Protein AF-A0A519V3K8-F1 (afdb_monomer_lite)

Sequence (60 aa):
MKRFAFTTLLIFLLSGTIFAQQMNVGSYNLRYDNQTDSAAGNGWKLRYPIIAQVIKFNDL

Structure (mmCIF, N/CA/C/O backbone):
data_AF-A0A519V3K8-F1
#
_entry.id   AF-A0A519V3K8-F1
#
loop_
_atom_site.group_PDB
_atom_site.id
_atom_site.type_symbol
_atom_site.label_atom_id
_atom_site.label_alt_id
_atom_site.label_comp_id
_atom_site.label_asym_id
_atom_site.label_entity_id
_atom_site.label_seq_id
_atom_site.pdbx_PDB_ins_code
_atom_site.Cartn_x
_atom_site.Cartn_y
_atom_site.Cartn_z
_atom_site.occupancy
_atom_site.B_iso_or_equiv
_atom_site.auth_seq_id
_atom_site.auth_comp_id
_atom_site.auth_asym_id
_atom_site.auth_atom_id
_atom_site.pdbx_PDB_model_num
ATOM 1 N N . MET A 1 1 ? -25.831 6.637 50.620 1.00 68.31 1 MET A N 1
ATOM 2 C CA . MET A 1 1 ? -25.557 5.319 49.996 1.00 68.31 1 MET A CA 1
ATOM 3 C C . MET A 1 1 ? -26.297 5.113 48.671 1.00 68.31 1 MET A C 1
ATOM 5 O O . MET A 1 1 ? -25.628 4.897 47.676 1.00 68.31 1 MET A O 1
ATOM 9 N N . LYS A 1 2 ? -27.632 5.260 48.593 1.00 79.00 2 LYS A N 1
ATOM 10 C CA . LYS A 1 2 ? -28.402 5.039 47.342 1.00 79.00 2 LYS A CA 1
ATOM 11 C C . LYS A 1 2 ? -28.009 5.951 46.163 1.00 79.00 2 LYS A C 1
ATOM 13 O O . LYS A 1 2 ? -27.915 5.480 45.041 1.00 79.00 2 LYS A O 1
ATOM 18 N N . ARG A 1 3 ? -27.725 7.236 46.425 1.00 83.88 3 ARG A N 1
ATOM 19 C CA . ARG A 1 3 ? -27.242 8.188 45.403 1.00 83.88 3 ARG A CA 1
ATOM 20 C C . ARG A 1 3 ? -25.871 7.793 44.849 1.00 83.88 3 ARG A C 1
ATOM 22 O O . ARG A 1 3 ? -25.702 7.773 43.646 1.00 83.88 3 ARG A O 1
ATOM 29 N N . PHE A 1 4 ? -24.947 7.391 45.726 1.00 89.81 4 PHE A N 1
ATOM 30 C CA . PHE A 1 4 ? -23.636 6.874 45.325 1.00 89.81 4 PHE A CA 1
ATOM 31 C C . PHE A 1 4 ? -23.762 5.612 44.470 1.00 89.81 4 PHE A C 1
ATOM 33 O O . PHE A 1 4 ? -23.176 5.561 43.400 1.00 89.81 4 PHE A O 1
ATOM 40 N N . ALA A 1 5 ? -24.588 4.644 44.881 1.00 92.25 5 ALA A N 1
ATOM 41 C CA . ALA A 1 5 ? -24.824 3.430 44.098 1.00 92.25 5 ALA A CA 1
ATOM 42 C C . ALA A 1 5 ? -25.400 3.733 42.702 1.00 92.25 5 ALA A C 1
ATOM 44 O O . ALA A 1 5 ? -24.971 3.141 41.716 1.00 92.25 5 ALA A O 1
ATOM 45 N N . PHE A 1 6 ? -26.325 4.692 42.609 1.00 93.94 6 PHE A N 1
ATOM 46 C CA . PHE A 1 6 ? -26.896 5.135 41.337 1.00 93.94 6 PHE A CA 1
ATOM 47 C C . PHE A 1 6 ? -25.856 5.817 40.438 1.00 93.94 6 PHE A C 1
ATOM 49 O O . PHE A 1 6 ? -25.756 5.490 39.258 1.00 93.94 6 PHE A O 1
ATOM 56 N N . THR A 1 7 ? -25.041 6.721 40.990 1.00 93.44 7 THR A N 1
ATOM 57 C CA . THR A 1 7 ? -23.965 7.382 40.238 1.00 93.44 7 THR A CA 1
ATOM 58 C C . THR A 1 7 ? -22.918 6.377 39.756 1.00 93.44 7 THR A C 1
ATOM 60 O O . THR A 1 7 ? -22.499 6.443 38.604 1.00 93.44 7 THR A O 1
ATOM 63 N N . THR A 1 8 ? -22.527 5.410 40.591 1.00 93.38 8 THR A N 1
ATOM 64 C CA . THR A 1 8 ? -21.584 4.351 40.205 1.00 93.38 8 THR A CA 1
ATOM 65 C C . THR A 1 8 ? -22.145 3.470 39.088 1.00 93.38 8 THR A C 1
ATOM 67 O O . THR A 1 8 ? -21.432 3.189 38.127 1.00 93.38 8 THR A O 1
ATOM 70 N N . LEU A 1 9 ? -23.423 3.085 39.166 1.00 93.38 9 LEU A N 1
ATOM 71 C CA . LEU A 1 9 ? -24.093 2.319 38.111 1.00 93.38 9 LEU A CA 1
ATOM 72 C C . LEU A 1 9 ? -24.133 3.091 36.784 1.00 93.38 9 LEU A C 1
ATOM 74 O O . LEU A 1 9 ? -23.868 2.517 35.732 1.00 93.38 9 LEU A O 1
ATOM 78 N N . LEU A 1 10 ? -24.412 4.395 36.834 1.00 92.50 10 LEU A N 1
ATOM 79 C CA . LEU A 1 10 ? -24.455 5.245 35.645 1.00 92.50 10 LEU A CA 1
ATOM 80 C C . LEU A 1 10 ? -23.079 5.357 34.968 1.00 92.50 10 LEU A C 1
ATOM 82 O O . LEU A 1 10 ? -22.985 5.226 33.751 1.00 92.50 10 LEU A O 1
ATOM 86 N N . ILE A 1 11 ? -22.008 5.539 35.746 1.00 93.06 11 ILE A N 1
ATOM 87 C CA . ILE A 1 11 ? -20.632 5.582 35.222 1.00 93.06 11 ILE A CA 1
ATOM 88 C C . ILE A 1 11 ? -20.249 4.239 34.589 1.00 93.06 11 ILE A C 1
ATOM 90 O O . ILE A 1 11 ? -19.673 4.213 33.502 1.00 93.06 11 ILE A O 1
ATOM 94 N N . PHE A 1 12 ? -20.599 3.125 35.238 1.00 91.56 12 PHE A N 1
ATOM 95 C CA . PHE A 1 12 ? -20.317 1.789 34.716 1.00 91.56 12 PHE A CA 1
ATOM 96 C C . PHE A 1 12 ? -21.016 1.550 33.368 1.00 91.56 12 PHE A C 1
ATOM 98 O O . PHE A 1 12 ? -20.368 1.117 32.417 1.00 91.56 12 PHE A O 1
ATOM 105 N N . LEU A 1 13 ? -22.293 1.925 33.241 1.00 90.88 13 LEU A N 1
ATOM 106 C CA . LEU A 1 13 ? -23.042 1.817 31.982 1.00 90.88 13 LEU A CA 1
ATOM 107 C C . LEU A 1 13 ? -22.455 2.683 30.854 1.00 90.88 13 LEU A C 1
ATOM 109 O O . LEU A 1 13 ? -22.429 2.251 29.704 1.00 90.88 13 LEU A O 1
ATOM 113 N N . LEU A 1 14 ? -21.953 3.881 31.167 1.00 89.81 14 LEU A N 1
ATOM 114 C CA . LEU A 1 14 ? -21.364 4.787 30.174 1.00 89.81 14 LEU A CA 1
ATOM 115 C C . LEU A 1 14 ? -19.984 4.320 29.685 1.00 89.81 14 LEU A C 1
ATOM 117 O O . LEU A 1 14 ? -19.632 4.552 28.528 1.00 89.81 14 LEU A O 1
ATOM 121 N N . SER A 1 15 ? -19.220 3.617 30.526 1.00 87.69 15 SER A N 1
ATOM 122 C CA . SER A 1 15 ? -17.880 3.124 30.171 1.00 87.69 15 SER A CA 1
ATOM 123 C C . SER A 1 15 ? -17.868 2.103 29.024 1.00 87.69 15 SER A C 1
ATOM 125 O O . SER A 1 15 ? -16.885 2.028 28.292 1.00 87.69 15 SER A O 1
ATOM 127 N N . GLY A 1 16 ? -18.976 1.387 28.794 1.00 83.00 16 GLY A N 1
ATOM 128 C CA . GLY A 1 16 ? -19.114 0.412 27.703 1.00 83.00 16 GLY A CA 1
ATOM 129 C C . GLY A 1 16 ? -19.192 1.018 26.295 1.00 83.00 16 GLY A C 1
ATOM 130 O O . GLY A 1 16 ? -19.251 0.276 25.321 1.00 83.00 16 GLY A O 1
ATOM 131 N N . THR A 1 17 ? -19.216 2.349 26.179 1.00 82.56 17 THR A N 1
ATOM 132 C CA . THR A 1 17 ? -19.307 3.070 24.894 1.00 82.56 17 THR A CA 1
ATOM 133 C C . THR A 1 17 ? -17.977 3.668 24.435 1.00 82.56 17 THR A C 1
ATOM 135 O O . THR A 1 17 ? -17.901 4.254 23.356 1.00 82.56 17 THR A O 1
ATOM 138 N N . ILE A 1 18 ? -16.923 3.527 25.241 1.00 88.44 18 ILE A N 1
ATOM 139 C CA . ILE A 1 18 ? -15.611 4.094 24.945 1.00 88.44 18 ILE A CA 1
ATOM 140 C C . ILE A 1 18 ? -14.807 3.058 24.162 1.00 88.44 18 ILE A C 1
ATOM 142 O O . ILE A 1 18 ? -14.350 2.061 24.717 1.0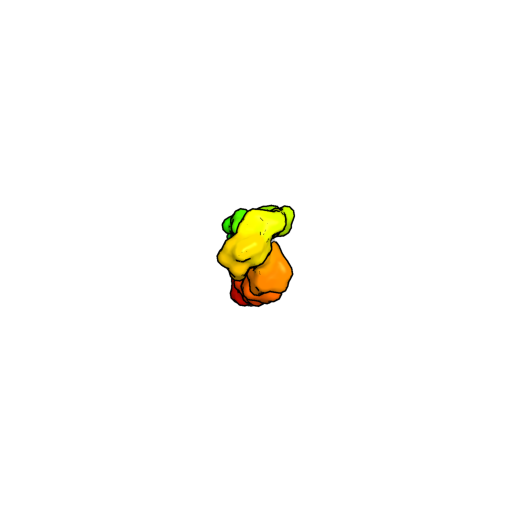0 88.44 18 ILE A O 1
ATOM 146 N N . PHE A 1 19 ? -14.600 3.323 22.876 1.00 87.44 19 PHE A N 1
ATOM 147 C CA . PHE A 1 19 ? -13.701 2.553 22.022 1.00 87.44 19 PHE A CA 1
ATOM 148 C C . PHE A 1 19 ? -12.590 3.463 21.504 1.00 87.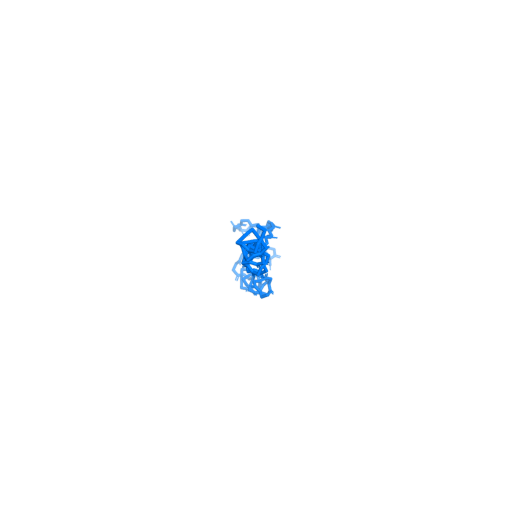44 19 PHE A C 1
ATOM 150 O O . PHE A 1 19 ? -12.813 4.643 21.231 1.00 87.44 19 PHE A O 1
ATOM 157 N N . ALA A 1 20 ? -11.380 2.923 21.381 1.00 89.25 20 ALA A N 1
ATOM 158 C CA . ALA A 1 20 ? -10.297 3.619 20.699 1.00 89.25 20 ALA A CA 1
ATOM 159 C C . ALA A 1 20 ? -10.550 3.644 19.183 1.00 89.25 20 ALA A C 1
ATOM 161 O O . ALA A 1 20 ? -11.271 2.800 18.649 1.00 89.25 20 ALA A O 1
ATOM 162 N N . GLN A 1 21 ? -9.927 4.595 18.484 1.00 90.19 21 GLN A N 1
ATOM 163 C CA . GLN A 1 21 ? -9.924 4.597 17.022 1.00 90.19 21 GLN A CA 1
ATOM 164 C C . GLN A 1 21 ? -9.217 3.343 16.490 1.00 90.19 21 GLN A C 1
ATOM 166 O O . GLN A 1 21 ? -8.123 3.000 16.941 1.00 90.19 21 GLN A O 1
ATOM 171 N N . GLN A 1 22 ? -9.828 2.679 15.513 1.00 90.56 22 GLN A N 1
ATOM 172 C CA . GLN A 1 22 ? -9.163 1.637 14.740 1.00 90.56 22 GLN A CA 1
ATOM 173 C C . GLN A 1 22 ? -8.423 2.294 13.575 1.00 90.56 22 GLN A C 1
ATOM 175 O O . GLN A 1 22 ? -8.989 3.127 12.870 1.00 90.56 22 GLN A O 1
ATOM 180 N N . MET A 1 23 ? -7.151 1.942 13.388 1.00 91.88 23 MET A N 1
ATOM 181 C CA . MET A 1 23 ? -6.320 2.482 12.314 1.00 91.88 23 MET A CA 1
ATOM 182 C C . MET A 1 23 ? -5.665 1.346 11.536 1.00 91.88 23 MET A C 1
ATOM 184 O O . MET A 1 23 ? -4.965 0.522 12.123 1.00 91.88 23 MET A O 1
ATOM 188 N N . ASN A 1 24 ? -5.829 1.368 10.215 1.00 92.88 24 ASN A N 1
ATOM 189 C CA . ASN A 1 24 ? -5.065 0.537 9.294 1.00 92.88 24 ASN A CA 1
ATOM 190 C C . ASN A 1 24 ? -3.855 1.353 8.824 1.00 92.88 24 ASN A C 1
ATOM 192 O O . ASN A 1 24 ? -4.004 2.391 8.180 1.00 92.88 24 ASN A O 1
ATOM 196 N N . VAL A 1 25 ? -2.647 0.926 9.199 1.00 93.75 25 VAL A N 1
ATOM 197 C CA . VAL A 1 25 ? -1.403 1.647 8.893 1.00 93.75 25 VAL A CA 1
ATOM 198 C C . VAL A 1 25 ? -0.445 0.714 8.170 1.00 93.75 25 VAL A C 1
ATOM 200 O O . VAL A 1 25 ? -0.194 -0.402 8.617 1.00 93.75 25 VAL A O 1
ATOM 203 N N . GLY A 1 26 ? 0.125 1.195 7.068 1.00 93.25 26 GLY A N 1
ATOM 204 C CA . GLY A 1 26 ? 1.128 0.477 6.292 1.00 93.25 26 GLY A CA 1
ATOM 205 C C . GLY A 1 26 ? 2.244 1.401 5.821 1.00 93.25 26 GLY A C 1
ATOM 206 O O . GLY A 1 26 ? 2.059 2.608 5.679 1.00 93.25 26 GLY A O 1
ATOM 207 N N . SER A 1 27 ? 3.412 0.819 5.561 1.00 96.50 27 SER A N 1
ATOM 208 C CA . SER A 1 27 ? 4.536 1.491 4.909 1.00 96.50 27 SER A CA 1
ATOM 209 C C . SER A 1 27 ? 4.964 0.656 3.712 1.00 96.50 27 SER A C 1
ATOM 211 O O . SER A 1 27 ? 5.200 -0.544 3.844 1.00 96.50 27 SER A O 1
ATOM 213 N N . TYR A 1 28 ? 5.033 1.277 2.536 1.00 95.88 28 TYR A N 1
ATOM 214 C CA . TYR A 1 28 ? 5.381 0.585 1.304 1.00 95.88 28 TYR A CA 1
ATOM 215 C C . TYR A 1 28 ? 6.233 1.477 0.402 1.00 95.88 28 TYR A C 1
ATOM 217 O O . TYR A 1 28 ? 5.840 2.586 0.042 1.00 95.88 28 TYR A O 1
ATOM 225 N N . ASN A 1 29 ? 7.418 0.993 0.022 1.00 97.38 29 ASN A N 1
ATOM 226 C CA . ASN A 1 29 ? 8.263 1.680 -0.946 1.00 97.38 29 ASN A CA 1
ATOM 227 C C . ASN A 1 29 ? 7.715 1.460 -2.360 1.00 97.38 29 ASN A C 1
ATOM 229 O O . ASN A 1 29 ? 7.824 0.370 -2.918 1.00 97.38 29 ASN A O 1
ATOM 233 N N . LEU A 1 30 ? 7.168 2.522 -2.950 1.00 97.00 30 LEU A N 1
ATOM 234 C CA . LEU A 1 30 ? 6.529 2.456 -4.262 1.00 97.00 30 LEU A 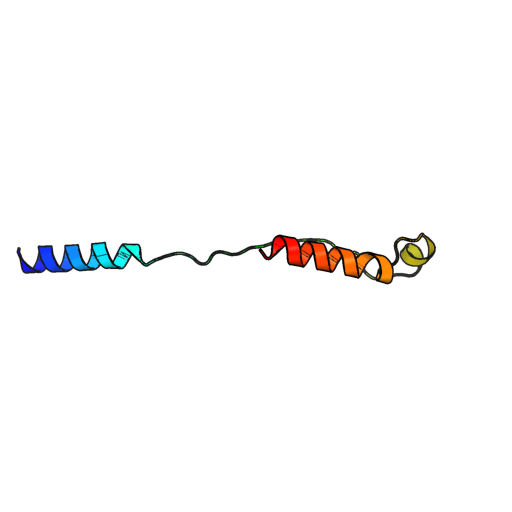CA 1
ATOM 235 C C . LEU A 1 30 ? 7.519 2.447 -5.429 1.00 97.00 30 LEU A C 1
ATOM 237 O O . LEU A 1 30 ? 7.118 2.090 -6.534 1.00 97.00 30 LEU A O 1
ATOM 241 N N . ARG A 1 31 ? 8.793 2.801 -5.195 1.00 97.62 31 ARG A N 1
ATOM 242 C CA . ARG A 1 31 ? 9.831 3.011 -6.218 1.00 97.62 31 ARG A CA 1
ATOM 243 C C . ARG A 1 31 ? 9.446 4.086 -7.252 1.00 97.62 31 ARG A C 1
ATOM 245 O O . ARG A 1 31 ? 8.551 3.883 -8.068 1.00 97.62 31 ARG A O 1
ATOM 252 N N . TYR A 1 32 ? 10.177 5.205 -7.241 1.00 97.00 32 TYR A N 1
ATOM 253 C CA . TYR A 1 32 ? 9.953 6.361 -8.121 1.00 97.00 32 TYR A CA 1
ATOM 254 C C . TYR A 1 32 ? 9.983 6.017 -9.622 1.00 97.00 32 TYR A C 1
ATOM 256 O O . TYR A 1 32 ? 10.619 5.046 -10.040 1.00 97.00 32 TYR A O 1
ATOM 264 N N . ASP A 1 33 ? 9.311 6.838 -10.432 1.00 98.06 33 ASP A N 1
ATOM 265 C CA . ASP A 1 33 ? 9.263 6.662 -11.885 1.00 98.06 33 ASP A CA 1
ATOM 266 C C . ASP A 1 33 ? 10.613 6.995 -12.536 1.00 98.06 33 ASP A C 1
ATOM 268 O O . ASP A 1 33 ? 11.182 8.063 -12.305 1.00 98.06 33 ASP A O 1
ATOM 272 N N . ASN A 1 34 ? 11.142 6.068 -13.334 1.00 97.75 34 ASN A N 1
ATOM 273 C CA . ASN A 1 34 ? 12.403 6.248 -14.043 1.00 97.75 34 ASN A CA 1
ATOM 274 C C . ASN A 1 34 ? 12.467 5.435 -15.343 1.00 97.75 34 ASN A C 1
ATOM 276 O O . ASN A 1 34 ? 11.763 4.437 -15.544 1.00 97.75 34 ASN A O 1
ATOM 280 N N . GLN A 1 35 ? 13.349 5.885 -16.237 1.00 98.12 35 GLN A N 1
ATOM 281 C CA . GLN A 1 35 ? 13.494 5.318 -17.573 1.00 98.12 35 GLN A CA 1
ATOM 282 C C . GLN A 1 35 ? 14.129 3.925 -17.558 1.00 98.12 35 GLN A C 1
ATOM 284 O O . GLN A 1 35 ? 13.722 3.083 -18.352 1.00 98.12 35 GLN A O 1
ATOM 289 N N . THR A 1 36 ? 15.073 3.658 -16.650 1.00 98.38 36 THR A N 1
ATOM 290 C CA . THR A 1 36 ? 15.740 2.352 -16.538 1.00 98.38 36 THR A CA 1
ATOM 291 C C . THR A 1 36 ? 14.741 1.247 -16.206 1.00 98.38 36 THR A C 1
ATOM 293 O O . THR A 1 36 ? 14.693 0.236 -16.903 1.00 98.38 36 THR A O 1
ATOM 296 N N . ASP A 1 37 ? 13.883 1.467 -15.208 1.00 98.19 37 ASP A N 1
ATOM 297 C CA . ASP A 1 37 ? 12.838 0.511 -14.832 1.00 98.19 37 ASP A CA 1
ATOM 298 C C . ASP A 1 37 ? 11.824 0.333 -15.973 1.00 98.19 37 ASP A C 1
ATOM 300 O O . ASP A 1 37 ? 11.385 -0.782 -16.247 1.00 98.19 37 ASP A O 1
ATOM 304 N N . SER A 1 38 ? 11.492 1.411 -16.689 1.00 97.81 38 SER A N 1
ATOM 305 C CA . SER A 1 38 ? 10.602 1.350 -17.856 1.00 97.81 38 SER A CA 1
ATOM 306 C C . SER A 1 38 ? 11.195 0.530 -19.005 1.00 97.81 38 SER A C 1
ATOM 308 O O . SER A 1 38 ? 10.505 -0.322 -19.560 1.00 97.81 38 SER A O 1
ATOM 310 N N . ALA A 1 39 ? 12.473 0.739 -19.327 1.00 98.25 39 ALA A N 1
ATOM 311 C CA . ALA A 1 39 ? 13.190 -0.015 -20.355 1.00 98.25 39 ALA A CA 1
ATOM 312 C C . ALA A 1 39 ? 13.347 -1.501 -19.985 1.00 98.25 39 ALA A C 1
ATOM 314 O O . ALA A 1 39 ? 13.345 -2.356 -20.865 1.00 98.25 39 ALA A O 1
ATOM 315 N N . ALA A 1 40 ? 13.423 -1.811 -18.688 1.00 97.75 40 ALA A N 1
ATOM 316 C CA . ALA A 1 40 ? 13.474 -3.173 -18.161 1.00 97.75 40 ALA A CA 1
ATOM 317 C C . ALA A 1 40 ? 12.092 -3.854 -18.030 1.00 97.75 40 ALA A C 1
ATOM 319 O O . ALA A 1 40 ? 12.008 -4.953 -17.487 1.00 97.75 40 ALA A O 1
ATOM 320 N N . GLY A 1 41 ? 11.001 -3.216 -18.477 1.00 97.31 41 GLY A N 1
ATOM 321 C CA . GLY A 1 41 ? 9.641 -3.771 -18.394 1.00 97.31 41 GLY A CA 1
ATOM 322 C C . GLY A 1 41 ? 8.956 -3.623 -17.027 1.00 97.31 41 GLY A C 1
ATOM 323 O O . GLY A 1 41 ? 7.833 -4.084 -16.854 1.00 97.31 41 GLY A O 1
ATOM 324 N N . ASN A 1 42 ? 9.581 -2.924 -16.075 1.00 97.25 42 ASN A N 1
ATOM 325 C CA . ASN A 1 42 ? 9.087 -2.678 -14.712 1.00 97.25 42 ASN A CA 1
ATOM 326 C C . ASN A 1 42 ? 8.643 -1.216 -14.497 1.00 97.25 42 ASN A C 1
ATOM 328 O O . ASN A 1 42 ? 8.702 -0.680 -13.384 1.00 97.25 42 ASN A O 1
ATOM 332 N N . GLY A 1 43 ? 8.218 -0.541 -15.567 1.00 97.94 43 GLY A N 1
ATOM 333 C CA . GLY A 1 43 ? 7.873 0.881 -15.550 1.00 97.94 43 GLY A CA 1
ATOM 334 C C . GLY A 1 43 ? 6.722 1.225 -14.601 1.00 97.94 43 GLY A C 1
ATOM 335 O O . GLY A 1 43 ? 5.796 0.437 -14.394 1.00 97.94 43 GLY A O 1
ATOM 336 N N . TRP A 1 44 ? 6.741 2.441 -14.052 1.00 98.19 44 TRP A N 1
ATOM 337 C CA . TRP A 1 44 ? 5.725 2.904 -13.100 1.00 98.19 44 TRP A CA 1
ATOM 338 C C . TRP A 1 44 ? 4.300 2.8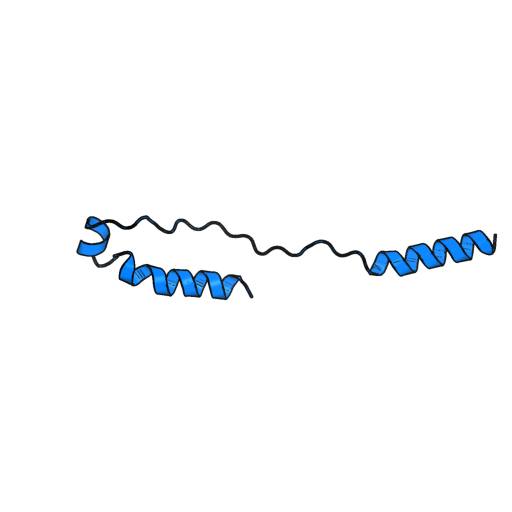11 -13.657 1.00 98.19 44 TRP A C 1
ATOM 340 O O . TRP A 1 44 ? 3.394 2.361 -12.961 1.00 98.19 44 TRP A O 1
ATOM 350 N N . LYS A 1 45 ? 4.114 3.146 -14.941 1.00 96.56 45 LYS A N 1
ATOM 351 C CA . LYS A 1 45 ? 2.817 3.077 -15.640 1.00 96.56 45 LYS A CA 1
ATOM 352 C C . LYS A 1 45 ? 2.183 1.681 -15.622 1.00 96.56 45 LYS A C 1
ATOM 354 O O . LYS A 1 45 ? 0.963 1.581 -15.633 1.00 96.56 45 LYS A O 1
ATOM 359 N N . LEU A 1 46 ? 3.000 0.628 -15.566 1.00 97.19 46 LEU A N 1
ATOM 360 C CA . LEU A 1 46 ? 2.537 -0.756 -15.450 1.00 97.19 46 LEU A CA 1
ATOM 361 C C . LEU A 1 46 ? 2.282 -1.153 -13.989 1.00 97.19 46 LEU A C 1
ATOM 363 O O . LEU A 1 46 ? 1.359 -1.911 -13.708 1.00 97.19 46 LEU A O 1
ATOM 367 N N . ARG A 1 47 ? 3.081 -0.629 -13.049 1.00 97.94 47 ARG A N 1
ATOM 368 C CA . ARG A 1 47 ? 3.021 -0.995 -11.623 1.00 97.94 47 ARG A CA 1
ATOM 369 C C . ARG A 1 47 ? 1.926 -0.264 -10.843 1.00 97.94 47 ARG A C 1
ATOM 371 O O . ARG A 1 47 ? 1.280 -0.881 -9.997 1.00 97.94 47 ARG A O 1
ATOM 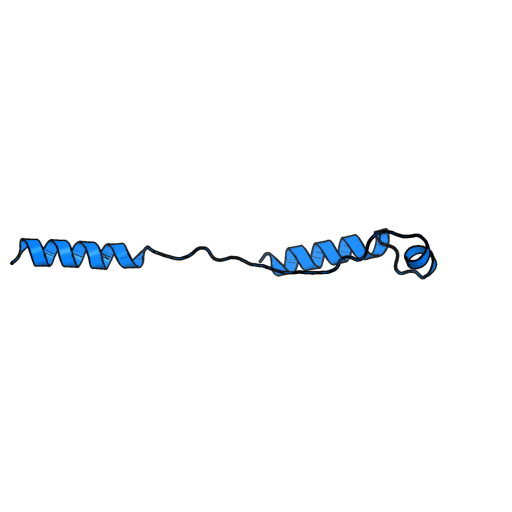378 N N . TYR A 1 48 ? 1.699 1.027 -11.101 1.00 97.56 48 TYR A N 1
ATOM 379 C CA . TYR A 1 48 ? 0.809 1.850 -10.270 1.00 97.56 48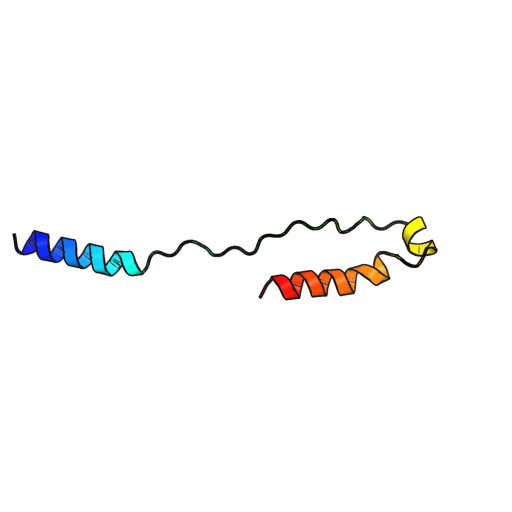 TYR A CA 1
ATOM 380 C C . TYR A 1 48 ? -0.641 1.335 -10.178 1.00 97.56 48 TYR A C 1
ATOM 382 O O . TYR A 1 48 ? -1.207 1.440 -9.087 1.00 97.56 48 TYR A O 1
ATOM 390 N N . PRO A 1 49 ? -1.264 0.754 -11.230 1.00 97.94 49 PRO A N 1
ATOM 391 C CA . PRO A 1 49 ? -2.637 0.266 -11.118 1.00 97.94 49 PRO A CA 1
ATOM 392 C C . PRO A 1 49 ? -2.752 -0.889 -10.117 1.00 97.94 49 PRO A C 1
ATOM 394 O O . PRO A 1 49 ? -3.711 -0.945 -9.352 1.00 97.94 49 PRO A O 1
ATOM 397 N N . ILE A 1 50 ? -1.747 -1.770 -10.075 1.00 97.69 50 ILE A N 1
ATOM 398 C CA . ILE A 1 50 ? -1.685 -2.894 -9.133 1.00 97.69 50 ILE A CA 1
ATOM 399 C C . ILE A 1 50 ? -1.388 -2.397 -7.718 1.00 97.69 50 ILE A C 1
ATOM 401 O O . ILE A 1 50 ? -2.054 -2.808 -6.773 1.00 97.69 50 ILE A O 1
ATOM 405 N N . ILE A 1 51 ? -0.454 -1.454 -7.560 1.00 97.81 51 ILE A N 1
ATOM 406 C CA . ILE A 1 51 ? -0.174 -0.816 -6.262 1.00 97.81 51 ILE A CA 1
ATOM 407 C C . ILE A 1 51 ? -1.453 -0.197 -5.678 1.00 97.81 51 ILE A C 1
ATOM 409 O O . ILE A 1 51 ? -1.749 -0.388 -4.501 1.00 97.81 51 ILE A O 1
ATOM 413 N N . ALA A 1 52 ? -2.249 0.490 -6.501 1.00 97.25 52 ALA A N 1
ATOM 414 C CA . ALA A 1 52 ? -3.523 1.058 -6.070 1.00 97.25 52 ALA A CA 1
ATOM 415 C C . ALA A 1 52 ? -4.536 -0.018 -5.637 1.00 97.25 52 ALA A C 1
ATOM 417 O O . ALA A 1 52 ? -5.293 0.207 -4.694 1.00 97.25 52 ALA A O 1
ATOM 418 N N . GLN A 1 53 ? -4.551 -1.187 -6.286 1.00 97.69 53 GLN A N 1
ATOM 419 C CA . GLN A 1 53 ? -5.381 -2.319 -5.858 1.00 97.69 53 GLN A CA 1
ATOM 420 C C . GLN A 1 53 ? -4.923 -2.885 -4.511 1.00 97.69 53 GLN A C 1
ATOM 422 O O . GLN A 1 53 ? -5.768 -3.167 -3.668 1.00 97.69 53 GLN A O 1
ATOM 427 N N . VAL A 1 54 ? -3.611 -2.987 -4.274 1.00 96.56 54 VAL A N 1
ATOM 428 C CA . VAL A 1 54 ? -3.063 -3.412 -2.974 1.00 96.56 54 VAL A CA 1
ATOM 429 C C . VAL A 1 54 ? -3.468 -2.434 -1.873 1.00 96.56 54 VAL A C 1
ATOM 431 O O . VAL A 1 54 ? -3.924 -2.873 -0.823 1.00 96.56 54 VAL A O 1
ATOM 434 N N . ILE A 1 55 ? -3.368 -1.122 -2.106 1.00 95.94 55 ILE A N 1
ATOM 435 C CA . ILE A 1 55 ? -3.806 -0.116 -1.122 1.00 95.94 55 ILE A CA 1
ATOM 436 C C . ILE A 1 55 ? -5.292 -0.305 -0.796 1.00 95.94 55 ILE A C 1
ATOM 438 O O . ILE A 1 55 ? -5.639 -0.425 0.371 1.00 95.94 55 ILE A O 1
ATOM 442 N N . LYS A 1 56 ? -6.151 -0.426 -1.816 1.00 95.56 56 LYS A N 1
ATOM 443 C CA . LYS A 1 56 ? -7.596 -0.645 -1.623 1.00 95.56 56 LYS A CA 1
ATOM 444 C C . LYS A 1 56 ? -7.918 -1.949 -0.897 1.00 95.56 56 LYS A C 1
ATOM 446 O O . LYS A 1 56 ? -8.855 -1.984 -0.116 1.00 95.56 56 LYS A O 1
ATOM 451 N N . PHE A 1 57 ? -7.163 -3.013 -1.158 1.00 95.56 57 PHE A N 1
ATOM 452 C CA . PHE A 1 57 ? -7.342 -4.294 -0.479 1.00 95.56 57 PHE A CA 1
ATOM 453 C C . PHE A 1 57 ? -7.048 -4.202 1.026 1.00 95.56 57 PHE A C 1
ATOM 455 O O . PHE A 1 57 ? -7.718 -4.862 1.807 1.00 95.56 57 PHE A O 1
ATOM 462 N N . ASN A 1 58 ? -6.070 -3.382 1.427 1.00 93.06 58 ASN A N 1
ATOM 463 C CA . ASN A 1 58 ? -5.674 -3.206 2.831 1.00 93.06 58 ASN A CA 1
ATOM 464 C C . ASN A 1 58 ? -6.458 -2.094 3.561 1.00 93.06 58 ASN A C 1
ATOM 466 O O . ASN A 1 58 ? -6.230 -1.871 4.748 1.00 93.06 58 ASN A O 1
ATOM 470 N N . ASP A 1 59 ? -7.336 -1.374 2.859 1.00 85.12 59 ASP A N 1
ATOM 471 C CA . ASP A 1 59 ? -8.211 -0.340 3.433 1.00 85.12 59 ASP A CA 1
ATOM 472 C C . ASP A 1 59 ? -9.520 -0.925 4.008 1.00 85.12 59 ASP A C 1
ATOM 474 O O . ASP A 1 59 ? -10.261 -0.220 4.687 1.00 85.12 59 ASP A O 1
ATOM 478 N N . LEU A 1 60 ? -9.802 -2.210 3.743 1.00 61.66 60 LEU A N 1
ATOM 479 C CA . LEU A 1 60 ? -11.011 -2.925 4.178 1.00 61.66 60 LEU A CA 1
ATOM 480 C C . LEU A 1 60 ? -10.869 -3.580 5.558 1.00 61.66 60 LEU A C 1
ATOM 482 O O . LEU A 1 60 ? -9.777 -4.108 5.868 1.00 61.66 60 LEU A O 1
#

Foldseek 3Di:
DVVVVVVVVVVVVVVVPDDDDDDQDDDDDLDDADDVCVVVVNGSVVRVVVVVVVVVVSVD

Secondary structure (DSSP, 8-state):
-HHHHHHHHHHHHHHTT--PPP------------HHHHHTT--HHHHHHHHHHHHHHHT-

pLDDT: mean 92.89, std 6.93, range [61.66, 98.38]

Radius of gyration: 25.52 Å; chains: 1; bounding box: 44×12×70 Å